Protein AF-A0A0A9GU94-F1 (afdb_monomer)

Secondary structure (DSSP, 8-state):
-------B-TTT--BSS--HHHHHHHHHHHHHSPPPHHHHT-EEEEEETTT--EEEEE--TT----TTT----EEEESSSPPP------

Sequence (89 aa):
MRAHHHFSCPVCSRSACDMSDTWRKLDEEVAATPMPEIYQKKMVWILCNDCSATSSVRFHVLGHKCPGCSSYNTRETRAGPAPAALSRV

Nearest PDB structures (foldseek):
  2k2d-assembly1_A  TM=8.124E-01  e=3.773E-03  Homo sapiens
  7pfo-assembly1_4  TM=5.590E-01  e=6.773E-01  Homo sapiens
  7p5z-assembly1_C  TM=5.183E-01  e=3.278E+00  Saccharomyces cerevisiae S288C
  7byj-assembly1_A  TM=2.463E-01  e=4.862E+00  Homo sapiens

Foldseek 3Di:
DPPPPPLADPPQRAGVDDCPVVLVVLVVVPVVDDDDPVQQPPWFWKQASHPRDIDIARDDPSATADPVPRDRSIDTDPDGDDDPPPPDD

InterPro domains:
  IPR039512 RCHY1, zinc-ribbon [PF14599] (17-75)

Radius of gyration: 15.32 Å; Cα contacts (8 Å, |Δi|>4): 119; chains: 1; bounding box: 45×45×32 Å

Mean predicted aligned error: 7.06 Å

Structure (mmCIF, N/CA/C/O backbone):
data_AF-A0A0A9GU94-F1
#
_entry.id   AF-A0A0A9GU94-F1
#
loop_
_atom_site.group_PDB
_atom_site.id
_atom_site.type_symbol
_atom_site.label_atom_id
_atom_site.label_alt_id
_atom_site.label_comp_id
_atom_site.label_asym_id
_atom_site.label_entity_id
_atom_site.label_seq_id
_atom_site.pdbx_PDB_ins_code
_atom_site.Cartn_x
_atom_site.Cartn_y
_atom_site.Cartn_z
_atom_site.occupancy
_atom_site.B_iso_or_equiv
_atom_site.auth_seq_id
_atom_site.auth_comp_id
_atom_site.auth_asym_id
_atom_site.auth_atom_id
_atom_site.pdbx_PDB_model_num
ATOM 1 N N . MET A 1 1 ? 3.361 -26.513 -14.519 1.00 39.69 1 MET A N 1
ATOM 2 C CA . MET A 1 1 ? 4.122 -25.452 -13.824 1.00 39.69 1 MET A CA 1
ATOM 3 C C . MET A 1 1 ? 3.141 -24.650 -12.988 1.00 39.69 1 MET A C 1
ATOM 5 O O . MET A 1 1 ? 2.159 -24.184 -13.547 1.00 39.69 1 MET A O 1
ATOM 9 N N . ARG A 1 2 ? 3.327 -24.557 -11.666 1.00 42.59 2 ARG A N 1
ATOM 10 C CA . ARG A 1 2 ? 2.509 -23.656 -10.843 1.00 42.59 2 ARG A CA 1
ATOM 11 C C . ARG A 1 2 ? 2.972 -22.241 -11.161 1.00 42.59 2 ARG A C 1
ATOM 13 O O . ARG A 1 2 ? 4.097 -21.885 -10.824 1.00 42.59 2 ARG A O 1
ATOM 20 N N . ALA A 1 3 ? 2.155 -21.480 -11.878 1.00 46.97 3 ALA A N 1
ATOM 21 C CA . ALA A 1 3 ? 2.408 -20.065 -12.064 1.00 46.97 3 ALA A CA 1
ATOM 22 C C . ALA A 1 3 ? 2.229 -19.400 -10.695 1.00 46.97 3 ALA A C 1
ATOM 24 O O . ALA A 1 3 ? 1.117 -19.189 -10.221 1.00 46.97 3 ALA A O 1
ATOM 25 N N . HIS A 1 4 ? 3.336 -19.157 -10.001 1.00 55.38 4 HIS A N 1
ATOM 26 C CA . HIS A 1 4 ? 3.335 -18.279 -8.845 1.00 55.38 4 HIS A CA 1
ATOM 27 C C . HIS A 1 4 ? 3.249 -16.860 -9.405 1.00 55.38 4 HIS A C 1
ATOM 29 O O . HIS A 1 4 ? 4.268 -16.261 -9.739 1.00 55.38 4 HIS A O 1
ATOM 35 N N . HIS A 1 5 ? 2.024 -16.360 -9.586 1.00 58.03 5 HIS A N 1
ATOM 36 C CA . HIS A 1 5 ? 1.752 -14.982 -9.996 1.00 58.03 5 HIS A CA 1
ATOM 37 C C . HIS A 1 5 ? 2.106 -14.038 -8.839 1.00 58.03 5 HIS A C 1
ATOM 39 O O . HIS A 1 5 ? 1.237 -13.480 -8.176 1.00 58.03 5 HIS A O 1
ATOM 45 N N . HIS A 1 6 ? 3.397 -13.920 -8.530 1.00 68.00 6 HIS A N 1
ATOM 46 C CA . HIS A 1 6 ? 3.868 -12.927 -7.585 1.00 68.00 6 HIS A CA 1
ATOM 47 C C . HIS A 1 6 ? 3.986 -11.608 -8.343 1.00 68.00 6 HIS A C 1
ATOM 49 O O . HIS A 1 6 ? 4.926 -11.395 -9.104 1.00 68.00 6 HIS A O 1
ATOM 55 N N . PHE A 1 7 ? 2.996 -10.737 -8.156 1.00 84.31 7 PHE A N 1
ATOM 56 C CA . PHE A 1 7 ? 2.951 -9.414 -8.781 1.00 84.31 7 PHE A CA 1
ATOM 57 C C . PHE A 1 7 ? 3.967 -8.430 -8.182 1.00 84.31 7 PHE A C 1
ATOM 59 O O . PHE A 1 7 ? 3.980 -7.268 -8.572 1.00 84.31 7 PHE A O 1
ATOM 66 N N . SER A 1 8 ? 4.838 -8.894 -7.279 1.00 89.81 8 SER A N 1
ATOM 67 C CA . SER A 1 8 ? 5.904 -8.112 -6.659 1.00 89.81 8 SER A CA 1
ATOM 68 C C . SER A 1 8 ? 7.277 -8.688 -7.005 1.00 89.81 8 SER A C 1
ATOM 70 O O . SER A 1 8 ? 7.513 -9.896 -6.935 1.00 89.81 8 SER A O 1
ATOM 72 N N . CYS A 1 9 ? 8.215 -7.808 -7.348 1.00 89.50 9 CYS A N 1
ATOM 73 C CA . CYS A 1 9 ? 9.605 -8.156 -7.608 1.00 89.50 9 CYS A CA 1
ATOM 74 C C . CYS A 1 9 ? 10.240 -8.783 -6.352 1.00 89.50 9 CYS A C 1
ATOM 76 O O . CYS A 1 9 ? 10.240 -8.145 -5.301 1.00 89.50 9 CYS A O 1
ATOM 78 N N . PRO A 1 10 ? 10.846 -9.981 -6.420 1.00 89.06 10 PRO A N 1
ATOM 79 C CA . PRO A 1 10 ? 11.426 -10.634 -5.242 1.00 89.06 10 PRO A CA 1
ATOM 80 C C . PRO A 1 10 ? 12.682 -9.930 -4.704 1.00 89.06 10 PRO A C 1
ATOM 82 O O . PRO A 1 10 ? 13.122 -10.229 -3.599 1.00 89.06 10 PRO A O 1
ATOM 85 N N . VAL A 1 11 ? 13.269 -9.011 -5.477 1.00 89.75 11 VAL A N 1
ATOM 86 C CA . VAL A 1 11 ? 14.490 -8.286 -5.098 1.00 89.75 11 VAL A CA 1
ATOM 87 C C . VAL A 1 11 ? 14.162 -6.985 -4.366 1.00 89.75 11 VAL A C 1
ATOM 89 O O . VAL A 1 11 ? 14.788 -6.670 -3.360 1.00 89.75 11 VAL A O 1
ATOM 92 N N . CYS A 1 12 ? 13.190 -6.218 -4.867 1.00 89.88 12 CYS A N 1
ATOM 93 C CA . CYS A 1 12 ? 12.882 -4.880 -4.348 1.00 89.88 12 CYS A CA 1
ATOM 94 C C . CYS A 1 12 ? 11.443 -4.708 -3.847 1.00 89.88 12 CYS A C 1
ATOM 96 O O . CYS A 1 12 ? 11.085 -3.622 -3.398 1.00 89.88 12 CYS A O 1
ATOM 98 N N . SER A 1 13 ? 10.612 -5.746 -3.943 1.00 92.75 13 SER A N 1
ATOM 99 C CA . SER A 1 13 ? 9.207 -5.781 -3.514 1.00 92.75 13 SER A CA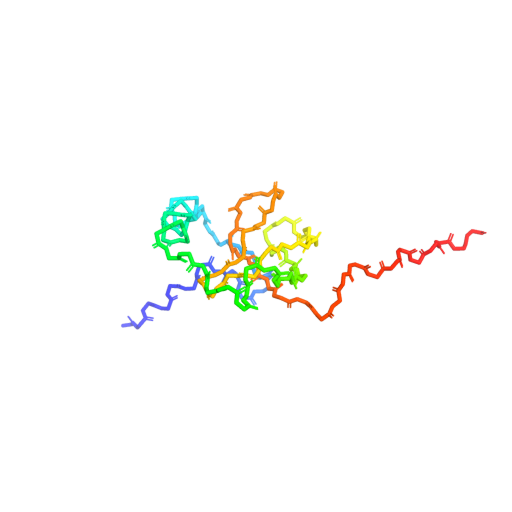 1
ATOM 100 C C . SER A 1 13 ? 8.253 -4.823 -4.234 1.00 92.75 13 SER A C 1
ATOM 102 O O . SER A 1 13 ? 7.067 -4.808 -3.910 1.00 92.75 13 SER A O 1
ATOM 104 N N . ARG A 1 14 ? 8.720 -4.054 -5.225 1.00 94.19 14 ARG A N 1
ATOM 105 C CA . ARG A 1 14 ? 7.868 -3.219 -6.089 1.00 94.19 14 ARG A CA 1
ATOM 106 C C . ARG A 1 14 ? 6.946 -4.059 -6.954 1.00 94.19 14 ARG A C 1
ATOM 108 O O . ARG A 1 14 ? 7.314 -5.169 -7.339 1.00 94.19 14 ARG A O 1
ATOM 115 N N . SER A 1 15 ? 5.800 -3.494 -7.306 1.00 93.81 15 SER A N 1
ATOM 116 C CA . SER A 1 15 ? 4.875 -4.077 -8.271 1.00 93.81 15 SER A CA 1
ATOM 117 C C . SER A 1 15 ? 5.598 -4.308 -9.605 1.00 93.81 15 SER A C 1
ATOM 119 O O . SER A 1 15 ? 6.286 -3.424 -10.115 1.00 93.81 15 SER A O 1
ATOM 121 N N . ALA A 1 16 ? 5.496 -5.523 -10.143 1.00 90.75 16 ALA A N 1
ATOM 122 C CA . ALA A 1 16 ? 6.198 -5.953 -11.353 1.00 90.75 16 ALA A CA 1
ATOM 123 C C . ALA A 1 16 ? 5.524 -5.460 -12.648 1.00 90.75 16 ALA A C 1
ATOM 125 O O . ALA A 1 16 ? 6.160 -5.409 -13.698 1.00 90.75 16 ALA A O 1
ATOM 126 N N . CYS A 1 17 ? 4.242 -5.107 -12.574 1.00 89.06 17 CYS A N 1
ATOM 127 C CA . CYS A 1 17 ? 3.436 -4.576 -13.667 1.00 89.06 17 CYS A CA 1
ATOM 128 C C . CYS A 1 17 ? 2.445 -3.536 -13.129 1.00 89.06 17 CYS A C 1
ATOM 130 O O . CYS A 1 17 ? 2.358 -3.322 -11.918 1.00 89.06 17 CYS A O 1
ATOM 132 N N . ASP A 1 18 ? 1.696 -2.892 -14.025 1.00 90.25 18 ASP A N 1
ATOM 133 C CA . ASP A 1 18 ? 0.584 -2.038 -13.619 1.00 90.25 18 ASP A CA 1
ATOM 134 C C . ASP A 1 18 ? -0.491 -2.878 -12.916 1.00 90.25 18 ASP A C 1
ATOM 136 O O . ASP A 1 18 ? -1.001 -3.857 -13.460 1.00 90.25 18 ASP A O 1
ATOM 140 N N . MET A 1 19 ? -0.796 -2.496 -11.679 1.00 93.50 19 MET A N 1
ATOM 141 C CA . MET A 1 19 ? -1.767 -3.156 -10.808 1.00 93.50 19 MET A CA 1
ATOM 142 C C . MET A 1 19 ? -2.971 -2.254 -10.511 1.00 93.50 19 MET A C 1
ATOM 144 O O . MET A 1 19 ? -3.784 -2.596 -9.653 1.00 93.50 19 MET A O 1
ATOM 148 N N . SER A 1 20 ? -3.120 -1.127 -11.218 1.00 93.00 20 SER A N 1
ATOM 149 C CA . SER A 1 20 ? -4.161 -0.119 -10.966 1.00 93.00 20 SER A CA 1
ATOM 150 C C . SER A 1 20 ? -5.578 -0.702 -10.953 1.00 93.00 20 SER A C 1
ATOM 152 O O . SER A 1 20 ? -6.362 -0.392 -10.057 1.00 9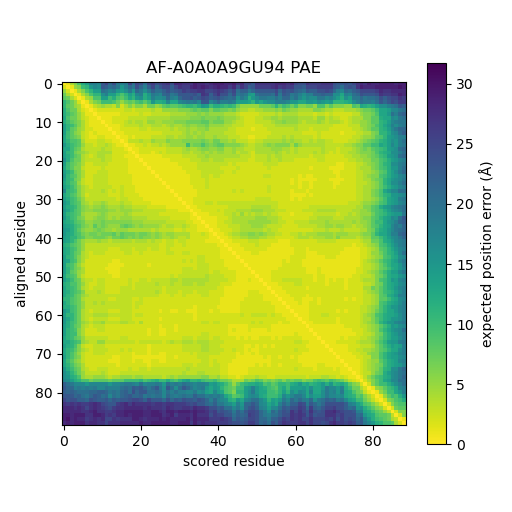3.00 20 SER A O 1
ATOM 154 N N . ASP A 1 21 ? -5.899 -1.608 -11.880 1.00 93.81 21 ASP A N 1
ATOM 155 C CA . ASP A 1 21 ? -7.205 -2.281 -11.911 1.00 93.81 21 ASP A CA 1
ATOM 156 C C . ASP A 1 21 ? -7.437 -3.190 -10.696 1.00 93.81 21 ASP A C 1
ATOM 158 O O . ASP A 1 21 ? -8.559 -3.298 -10.200 1.00 93.81 21 ASP A O 1
ATOM 162 N N . THR A 1 22 ? -6.382 -3.838 -10.201 1.00 94.06 22 THR A N 1
ATOM 163 C CA . THR A 1 22 ? -6.439 -4.664 -8.987 1.00 94.06 22 THR A CA 1
ATOM 164 C C . THR A 1 22 ? -6.659 -3.788 -7.756 1.00 94.06 22 THR A C 1
ATOM 166 O O . THR A 1 22 ? -7.488 -4.113 -6.909 1.00 94.06 22 THR A O 1
ATOM 169 N N . TRP A 1 23 ? -5.976 -2.643 -7.678 1.00 95.62 23 TRP A N 1
ATOM 170 C CA . TRP A 1 23 ? -6.157 -1.665 -6.602 1.00 95.62 23 TRP A CA 1
ATOM 171 C C . TRP A 1 23 ? -7.561 -1.065 -6.588 1.00 95.62 23 TRP A C 1
ATOM 173 O O . TRP A 1 23 ? -8.143 -0.941 -5.515 1.00 95.62 23 TRP A O 1
ATOM 183 N N . ARG A 1 24 ? -8.149 -0.789 -7.760 1.00 96.44 24 ARG A N 1
ATOM 184 C CA . ARG A 1 24 ? -9.542 -0.330 -7.860 1.00 96.44 24 ARG A CA 1
ATOM 185 C C . ARG A 1 24 ? -10.535 -1.364 -7.319 1.00 96.44 24 ARG A C 1
ATOM 187 O O . ARG A 1 24 ? -11.454 -0.998 -6.600 1.00 96.44 24 ARG A O 1
ATOM 194 N N . LYS A 1 25 ? -10.340 -2.652 -7.614 1.00 96.44 25 LYS A N 1
ATOM 195 C CA . LYS A 1 25 ? -11.189 -3.717 -7.045 1.00 96.44 25 LYS A CA 1
ATOM 196 C C . LYS A 1 25 ? -11.057 -3.794 -5.524 1.00 96.44 25 LYS A C 1
ATOM 198 O O . LYS A 1 25 ? -12.054 -3.935 -4.828 1.00 96.44 25 LYS A O 1
ATOM 203 N N . LEU A 1 26 ? -9.842 -3.635 -5.001 1.00 96.44 26 LEU A N 1
ATOM 2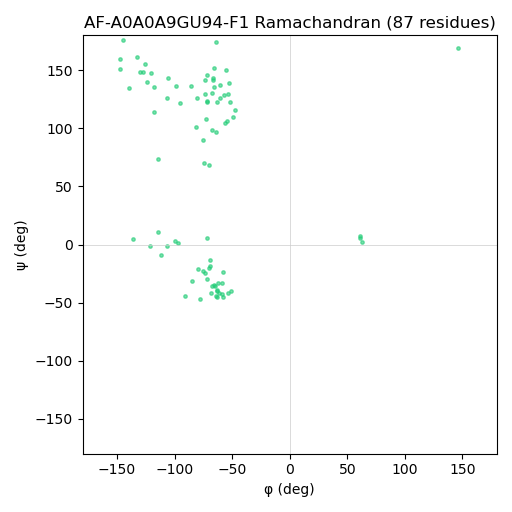04 C CA . LEU A 1 26 ? -9.620 -3.572 -3.556 1.00 96.44 26 LEU A CA 1
ATOM 205 C C . LEU A 1 26 ? -10.274 -2.342 -2.911 1.00 96.44 26 LEU A C 1
ATOM 207 O O . LEU A 1 26 ? -10.786 -2.462 -1.802 1.00 96.44 26 LEU A O 1
ATOM 211 N N . ASP A 1 27 ? -10.309 -1.188 -3.586 1.00 97.31 27 ASP A N 1
ATOM 212 C CA . ASP A 1 27 ? -11.073 -0.024 -3.113 1.00 97.31 27 ASP A CA 1
ATOM 213 C C . ASP A 1 27 ? -12.564 -0.363 -2.941 1.00 97.31 27 ASP A C 1
ATOM 215 O O . ASP A 1 27 ? -13.162 -0.028 -1.916 1.00 97.31 27 ASP A O 1
ATOM 219 N N . GLU A 1 28 ? -13.157 -1.046 -3.925 1.00 97.75 28 GLU A N 1
ATOM 220 C CA . GLU A 1 28 ? -14.563 -1.467 -3.902 1.00 97.75 28 GLU A CA 1
ATOM 221 C C . GLU A 1 28 ? -14.838 -2.460 -2.763 1.00 97.75 28 GLU A C 1
ATOM 223 O O . GLU A 1 28 ? -15.802 -2.288 -2.015 1.00 97.75 28 GLU A O 1
ATOM 228 N N . GLU A 1 29 ? -13.972 -3.460 -2.579 1.00 97.62 29 GLU A N 1
ATOM 229 C CA . GLU A 1 29 ? -14.103 -4.443 -1.497 1.00 97.62 29 GLU A CA 1
ATOM 230 C C . GLU A 1 29 ? -13.971 -3.790 -0.116 1.00 97.62 29 GLU A C 1
ATOM 232 O O . GLU A 1 29 ? -14.796 -4.034 0.762 1.00 97.62 29 GLU A O 1
ATOM 237 N N . VAL A 1 30 ? -12.991 -2.899 0.065 1.00 96.56 30 VAL A N 1
ATOM 238 C CA . VAL A 1 30 ? -12.805 -2.128 1.305 1.00 96.56 30 VAL A CA 1
ATOM 239 C C . VAL A 1 30 ? -14.038 -1.282 1.622 1.00 96.56 30 VAL A C 1
ATOM 241 O O . VAL A 1 30 ? -14.470 -1.223 2.773 1.00 96.56 30 VAL A O 1
ATOM 244 N N . ALA A 1 31 ? -14.630 -0.637 0.614 1.00 95.81 31 ALA A N 1
ATOM 245 C CA . ALA A 1 31 ? -15.848 0.147 0.794 1.00 95.81 31 ALA A CA 1
ATOM 246 C C . ALA A 1 31 ? -17.065 -0.732 1.138 1.00 95.81 31 ALA A C 1
ATOM 248 O O . ALA A 1 31 ? -17.908 -0.325 1.940 1.00 95.81 31 ALA A O 1
ATOM 249 N N . ALA A 1 32 ? -17.146 -1.935 0.564 1.00 97.31 32 ALA A N 1
ATOM 250 C CA . ALA A 1 32 ? -18.216 -2.894 0.824 1.00 97.31 32 ALA A CA 1
ATOM 251 C C . ALA A 1 32 ? -18.101 -3.578 2.199 1.00 97.31 32 ALA A C 1
ATOM 253 O O . ALA A 1 32 ? -19.114 -4.025 2.740 1.00 97.31 32 ALA A O 1
ATOM 254 N N . THR A 1 33 ? -16.899 -3.652 2.785 1.00 96.12 33 THR A N 1
ATOM 255 C CA . THR A 1 33 ? -16.648 -4.297 4.084 1.00 96.12 33 THR A CA 1
ATOM 256 C C . THR A 1 33 ? -16.209 -3.292 5.156 1.00 96.12 33 THR A C 1
ATOM 258 O O . THR A 1 33 ? -15.038 -3.270 5.537 1.00 96.12 33 THR A O 1
ATOM 261 N N . PRO A 1 34 ? -17.109 -2.453 5.697 1.00 94.06 34 PRO A N 1
ATOM 262 C CA . PRO A 1 34 ? -16.733 -1.492 6.728 1.00 94.06 34 PRO A CA 1
ATOM 263 C C . PRO A 1 34 ? -16.180 -2.192 7.980 1.00 94.06 34 PRO A C 1
ATOM 265 O O . PRO A 1 34 ? -16.732 -3.184 8.460 1.00 94.06 34 PRO A O 1
ATOM 268 N N . MET A 1 35 ? -15.094 -1.653 8.543 1.00 96.50 35 MET A N 1
ATOM 269 C CA . MET A 1 35 ? -14.464 -2.232 9.733 1.00 96.50 35 MET A CA 1
ATOM 270 C C . MET A 1 35 ? -15.373 -2.138 10.975 1.00 96.50 35 MET A C 1
ATOM 272 O O . MET A 1 35 ? -16.022 -1.105 11.190 1.00 96.50 35 MET A O 1
ATOM 276 N N . PRO A 1 36 ? -15.366 -3.163 11.853 1.00 95.44 36 PRO A N 1
ATOM 277 C CA . PRO A 1 36 ? -16.044 -3.111 13.145 1.00 95.44 36 PRO A CA 1
ATOM 278 C C . PRO A 1 36 ? -15.596 -1.915 13.988 1.00 95.44 36 PRO A C 1
ATOM 280 O O . PRO A 1 36 ? -14.439 -1.497 13.914 1.00 95.44 36 PRO A O 1
ATOM 283 N N . GLU A 1 37 ? -16.487 -1.405 14.838 1.00 94.38 37 GLU A N 1
ATOM 284 C CA . GLU A 1 37 ? -16.280 -0.180 15.628 1.00 94.38 37 GLU A CA 1
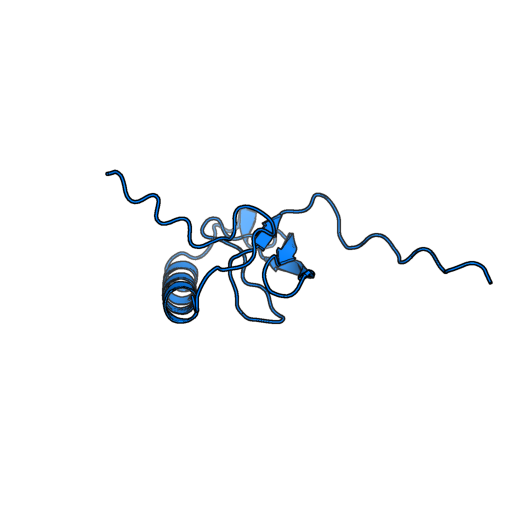ATOM 285 C C . GLU A 1 37 ? -14.959 -0.170 16.414 1.00 94.38 37 GLU A C 1
ATOM 287 O O . GLU A 1 37 ? -14.231 0.824 16.399 1.00 94.38 37 GLU A O 1
ATOM 292 N N . ILE A 1 38 ? -14.584 -1.315 16.994 1.00 94.38 38 ILE A N 1
ATOM 293 C CA . ILE A 1 38 ? -13.329 -1.499 17.741 1.00 94.38 38 ILE A CA 1
ATOM 294 C C . ILE A 1 38 ? -12.063 -1.201 16.918 1.00 94.38 38 ILE A C 1
ATOM 296 O O . ILE A 1 38 ? -11.020 -0.881 17.485 1.00 94.38 38 ILE A O 1
ATOM 300 N N . TYR A 1 39 ? -12.141 -1.284 15.588 1.00 93.69 39 TYR A N 1
ATOM 301 C CA . TYR A 1 39 ? -11.024 -1.047 14.676 1.00 93.69 39 TYR A CA 1
ATOM 302 C C . TYR A 1 39 ? -11.176 0.217 13.825 1.00 93.69 39 TYR A C 1
ATOM 304 O O . TYR A 1 39 ? -10.199 0.629 13.208 1.00 93.69 39 TYR A O 1
ATOM 312 N N . GLN A 1 40 ? -12.333 0.887 13.818 1.00 90.06 40 GLN A N 1
ATOM 313 C CA . GLN A 1 40 ? -12.570 2.058 12.954 1.00 90.06 40 GLN A CA 1
ATOM 314 C C . GLN A 1 40 ? -11.587 3.212 13.190 1.00 90.06 40 GLN A C 1
ATOM 316 O O . GLN A 1 40 ? -11.233 3.935 12.259 1.00 90.06 40 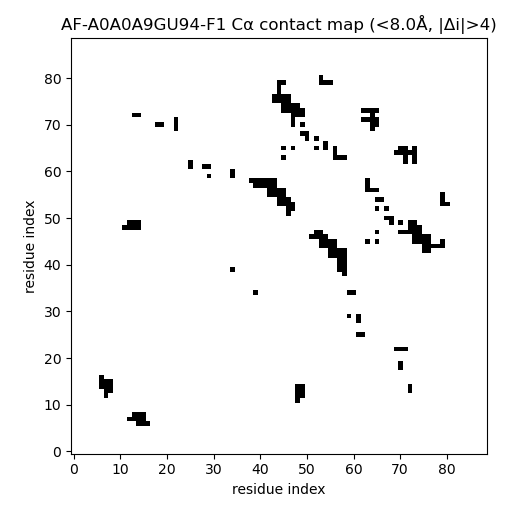GLN A O 1
ATOM 321 N N . LYS A 1 41 ? -11.139 3.389 14.438 1.00 92.12 41 LYS A N 1
ATOM 322 C CA . LYS A 1 41 ? -10.167 4.426 14.828 1.00 92.12 41 LYS A CA 1
ATOM 323 C C . LYS A 1 41 ? -8.732 3.903 14.902 1.00 92.12 41 LYS A C 1
ATOM 325 O O . LYS A 1 41 ? -7.829 4.657 15.259 1.00 92.12 41 LYS A O 1
ATOM 330 N N . LYS A 1 42 ? -8.505 2.622 14.600 1.00 94.56 42 LYS A N 1
ATOM 331 C CA . LYS A 1 42 ? -7.166 2.038 14.630 1.00 94.56 42 LYS A CA 1
ATOM 332 C C . LYS A 1 42 ? -6.368 2.588 13.451 1.00 94.56 42 LYS A C 1
ATOM 334 O O . LYS A 1 42 ? -6.758 2.431 12.297 1.00 94.56 42 LYS A O 1
ATOM 339 N N . MET A 1 43 ? -5.241 3.215 13.760 1.00 95.38 43 MET A 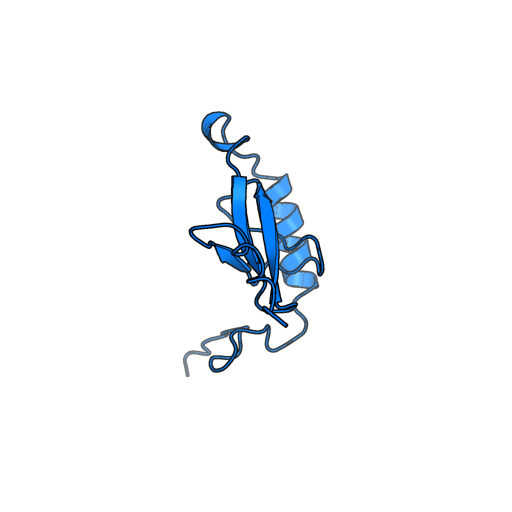N 1
ATOM 340 C CA . MET A 1 43 ? -4.278 3.701 12.777 1.00 95.38 43 MET A CA 1
ATOM 341 C C . MET A 1 43 ? -3.058 2.787 12.770 1.00 95.38 43 MET A C 1
ATOM 343 O O . MET A 1 43 ? -2.632 2.310 13.824 1.00 95.38 43 MET A O 1
ATOM 347 N N . VAL A 1 44 ? -2.492 2.565 11.590 1.00 95.62 44 VAL A N 1
ATOM 348 C CA . VAL A 1 44 ? -1.240 1.830 11.406 1.00 95.62 44 VAL A CA 1
ATOM 349 C C . VAL A 1 44 ? -0.293 2.627 10.528 1.00 95.62 44 VAL A C 1
ATOM 351 O O . VAL A 1 44 ? -0.709 3.374 9.639 1.00 95.62 44 VAL A O 1
ATOM 354 N N . TRP A 1 45 ? 0.998 2.464 10.788 1.00 96.62 45 TRP A N 1
ATOM 355 C CA . TRP A 1 45 ? 2.036 2.986 9.918 1.00 96.62 45 TRP A CA 1
ATOM 356 C C . TRP A 1 45 ? 2.322 1.979 8.820 1.00 96.62 45 TRP A C 1
ATOM 358 O O . TRP A 1 45 ? 2.418 0.781 9.080 1.00 96.62 45 TRP A O 1
ATOM 368 N N . ILE A 1 46 ? 2.451 2.473 7.597 1.00 96.94 46 ILE A N 1
ATOM 369 C CA . ILE A 1 46 ? 2.771 1.664 6.430 1.00 96.94 46 ILE A CA 1
ATOM 370 C C . ILE A 1 46 ? 3.969 2.236 5.691 1.00 96.94 46 ILE A C 1
ATOM 372 O O . ILE A 1 46 ? 4.144 3.452 5.638 1.00 96.94 46 ILE A O 1
ATOM 376 N N . LEU A 1 47 ? 4.746 1.356 5.065 1.00 96.50 47 LEU A N 1
ATOM 377 C CA . LEU A 1 47 ? 5.683 1.695 4.000 1.00 96.50 47 LEU A CA 1
ATOM 378 C C . LEU A 1 47 ? 5.112 1.194 2.674 1.00 96.50 47 LEU A C 1
ATOM 380 O O . LEU A 1 47 ? 4.805 0.009 2.546 1.00 96.50 47 LEU A O 1
ATOM 384 N N . CYS A 1 48 ? 5.002 2.079 1.688 1.00 97.06 48 CYS A N 1
ATOM 385 C CA . CYS A 1 48 ? 4.640 1.695 0.331 1.00 97.06 48 CYS A CA 1
ATOM 386 C C . CYS A 1 48 ? 5.856 1.154 -0.417 1.00 97.06 48 CYS A C 1
ATOM 388 O O . CYS A 1 48 ? 6.872 1.839 -0.505 1.00 97.06 48 CYS A O 1
ATOM 390 N N . ASN A 1 49 ? 5.758 -0.046 -0.986 1.00 96.31 49 ASN A N 1
ATOM 391 C CA . ASN A 1 49 ? 6.861 -0.627 -1.748 1.00 96.31 49 ASN A CA 1
ATOM 392 C C . ASN A 1 49 ? 7.047 0.080 -3.100 1.00 96.31 49 ASN A C 1
ATOM 394 O O . ASN A 1 49 ? 8.175 0.181 -3.575 1.00 96.31 49 ASN A O 1
ATOM 398 N N . ASP A 1 50 ? 5.976 0.626 -3.685 1.00 95.94 50 ASP A N 1
ATOM 399 C CA . ASP A 1 50 ? 6.013 1.238 -5.020 1.00 95.94 50 ASP A CA 1
ATOM 400 C C . ASP A 1 50 ? 6.621 2.646 -5.015 1.00 95.94 50 ASP A C 1
ATOM 402 O O . ASP A 1 50 ? 7.509 2.935 -5.818 1.00 95.94 50 ASP A O 1
ATOM 406 N N . CYS A 1 51 ? 6.200 3.509 -4.085 1.00 95.69 51 CYS A N 1
ATOM 407 C CA . CYS A 1 51 ? 6.702 4.886 -3.991 1.00 95.69 51 CYS A CA 1
ATOM 408 C C . CYS A 1 51 ? 7.663 5.134 -2.818 1.00 95.69 51 CYS A C 1
ATOM 410 O O . CYS A 1 51 ? 8.140 6.254 -2.652 1.00 95.69 51 CYS A O 1
ATOM 412 N N . SER A 1 52 ? 7.937 4.123 -1.987 1.00 95.06 52 SER A N 1
ATOM 413 C CA . SER A 1 52 ? 8.798 4.213 -0.795 1.00 95.06 52 SER A CA 1
ATOM 414 C C . SER A 1 52 ? 8.333 5.205 0.285 1.00 95.06 52 SER A C 1
ATOM 416 O O . SER A 1 52 ? 9.047 5.425 1.264 1.00 95.06 52 SER A O 1
ATOM 418 N N . ALA A 1 53 ? 7.140 5.796 0.156 1.00 94.38 53 ALA A N 1
ATOM 419 C CA . ALA A 1 53 ? 6.596 6.713 1.151 1.00 94.38 53 ALA A CA 1
ATOM 420 C C . ALA A 1 53 ? 6.118 5.959 2.399 1.00 94.38 53 ALA A C 1
ATOM 422 O O . ALA A 1 53 ? 5.521 4.882 2.305 1.00 94.38 53 ALA A O 1
ATOM 423 N N . THR A 1 54 ? 6.347 6.556 3.568 1.00 95.50 54 THR A N 1
ATOM 424 C CA . THR A 1 54 ? 5.765 6.096 4.834 1.00 95.50 54 THR A CA 1
ATOM 425 C C . THR A 1 54 ? 4.547 6.950 5.165 1.00 95.50 54 THR A C 1
ATOM 427 O O . THR A 1 54 ? 4.574 8.169 4.992 1.00 95.50 54 THR A O 1
ATOM 430 N N . SER A 1 55 ? 3.452 6.341 5.608 1.00 95.44 55 SER A N 1
ATOM 431 C CA . SER A 1 55 ? 2.207 7.059 5.906 1.00 95.44 55 SER A CA 1
ATOM 432 C C . SER A 1 55 ? 1.461 6.404 7.062 1.00 95.44 55 SER A C 1
ATOM 434 O O . SER A 1 55 ? 1.572 5.198 7.264 1.00 95.44 55 SER A O 1
ATOM 436 N N . SER A 1 56 ? 0.706 7.200 7.820 1.00 96.00 56 SER A N 1
ATOM 437 C CA . SER A 1 56 ? -0.241 6.693 8.816 1.00 96.00 56 SER A CA 1
ATOM 438 C C . SER A 1 56 ? -1.621 6.621 8.177 1.00 96.00 56 SER A C 1
ATOM 440 O O . SER A 1 56 ? -2.118 7.627 7.668 1.00 96.00 56 SER A O 1
ATOM 442 N N . VAL A 1 57 ? -2.221 5.435 8.163 1.00 96.31 57 VAL A N 1
ATOM 443 C CA . VAL A 1 57 ? -3.508 5.173 7.509 1.00 96.31 57 VAL A CA 1
ATOM 444 C C . VAL A 1 57 ? -4.433 4.392 8.433 1.00 96.31 57 VAL A C 1
ATOM 446 O O . VAL A 1 57 ? -3.992 3.788 9.414 1.00 96.31 57 VAL A O 1
ATOM 449 N N . ARG A 1 58 ? -5.735 4.415 8.135 1.00 95.69 58 ARG A N 1
ATOM 450 C CA . ARG A 1 58 ? -6.713 3.609 8.873 1.00 95.69 58 ARG A CA 1
ATOM 451 C C . ARG A 1 58 ? -6.449 2.133 8.615 1.00 95.69 58 ARG A C 1
ATOM 453 O O . ARG A 1 58 ? -6.226 1.736 7.473 1.00 95.69 58 ARG A O 1
ATOM 460 N N . PHE A 1 59 ? -6.489 1.344 9.679 1.00 96.00 59 PHE A N 1
ATOM 461 C CA . PHE A 1 59 ? -6.343 -0.098 9.597 1.00 96.00 59 PHE A CA 1
ATOM 462 C C . PHE A 1 59 ? -7.540 -0.712 8.873 1.00 96.00 59 PHE A C 1
ATOM 464 O O . PHE A 1 59 ? -8.689 -0.457 9.243 1.00 96.00 59 PHE A O 1
ATOM 471 N N . HIS A 1 60 ? -7.263 -1.560 7.889 1.00 96.94 60 HIS A N 1
ATOM 472 C CA . HIS A 1 60 ? -8.277 -2.363 7.225 1.00 96.94 60 HIS A CA 1
ATOM 473 C C . HIS A 1 60 ? -7.740 -3.771 6.979 1.00 96.94 60 HIS A C 1
ATOM 475 O O . HIS A 1 60 ? -6.618 -3.941 6.508 1.00 96.94 60 HIS A O 1
ATOM 481 N N . VAL A 1 61 ? -8.551 -4.789 7.268 1.00 95.50 61 VAL A N 1
ATOM 482 C CA . VAL A 1 61 ? -8.128 -6.198 7.180 1.00 95.50 61 VAL A CA 1
ATOM 483 C C . VAL A 1 61 ? -7.733 -6.626 5.761 1.00 95.50 61 VAL A C 1
ATOM 485 O O . VAL A 1 61 ? -6.827 -7.435 5.600 1.00 95.50 61 VAL A O 1
ATOM 488 N N . LEU A 1 62 ? -8.379 -6.061 4.737 1.00 96.00 62 LEU A N 1
ATOM 489 C CA . LEU A 1 62 ? -8.083 -6.365 3.328 1.00 96.00 62 LEU A CA 1
ATOM 490 C C . LEU A 1 62 ? -6.789 -5.722 2.808 1.00 96.00 62 LEU A C 1
ATOM 492 O O . LEU A 1 62 ? -6.224 -6.202 1.831 1.00 96.00 62 LEU A O 1
ATOM 496 N N . GLY A 1 63 ? -6.309 -4.645 3.433 1.00 95.00 63 GLY A N 1
ATOM 497 C CA . GLY A 1 63 ? -5.094 -3.968 2.992 1.00 95.00 63 GLY A CA 1
ATOM 498 C C . GLY A 1 63 ? -5.110 -2.460 3.202 1.00 95.00 63 GLY A C 1
ATOM 499 O O . GLY A 1 63 ? -6.136 -1.848 3.493 1.00 95.00 63 GLY A O 1
ATOM 500 N N . HIS A 1 64 ? -3.939 -1.856 3.025 1.00 97.19 64 HIS A N 1
ATOM 501 C CA . HIS A 1 64 ? -3.698 -0.456 3.344 1.00 97.19 64 HIS A CA 1
ATOM 502 C C . HIS A 1 64 ? -3.317 0.326 2.091 1.00 97.19 64 HIS A C 1
ATOM 504 O O . HIS A 1 64 ? -2.245 0.115 1.518 1.00 97.19 64 HIS A O 1
ATOM 510 N N . LYS A 1 65 ? -4.185 1.257 1.692 1.00 97.38 65 LYS A N 1
ATOM 511 C CA . LYS A 1 65 ? -3.956 2.111 0.528 1.00 97.38 65 LYS A CA 1
ATOM 512 C C . LYS A 1 65 ? -2.896 3.165 0.821 1.00 97.38 65 LYS A C 1
ATOM 514 O O . LYS A 1 65 ? -2.99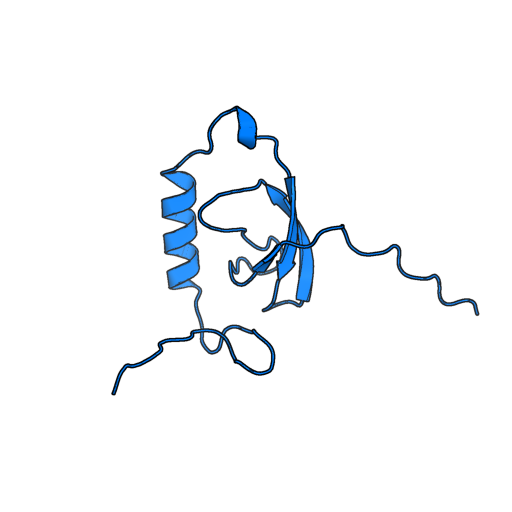6 3.913 1.794 1.00 97.38 65 LYS A O 1
ATOM 519 N N . CYS A 1 66 ? -1.903 3.271 -0.053 1.00 97.50 66 CYS A N 1
ATOM 520 C CA . CYS A 1 66 ? -0.941 4.359 -0.018 1.00 97.50 66 CYS A CA 1
ATOM 521 C C . CYS A 1 66 ? -1.602 5.671 -0.484 1.00 97.50 66 CYS A C 1
ATOM 523 O O . CYS A 1 66 ? -2.051 5.739 -1.629 1.00 97.50 66 CYS A O 1
ATOM 525 N N . PRO A 1 67 ? -1.596 6.750 0.321 1.00 96.81 67 PRO A N 1
ATOM 526 C CA . PRO A 1 67 ? -2.174 8.031 -0.092 1.00 96.81 67 PRO A CA 1
ATOM 527 C C . PRO A 1 67 ? -1.364 8.741 -1.190 1.00 96.81 67 PRO A C 1
ATOM 529 O O . PRO A 1 67 ? -1.899 9.603 -1.874 1.00 96.81 67 PRO A O 1
ATOM 532 N N . GLY A 1 68 ? -0.083 8.393 -1.370 1.00 95.38 68 GLY A N 1
ATOM 533 C CA . GLY A 1 68 ? 0.794 9.050 -2.346 1.00 95.38 68 GLY A CA 1
ATOM 534 C C . GLY A 1 68 ? 0.698 8.501 -3.772 1.00 95.38 68 GLY A C 1
ATOM 535 O O . GLY A 1 68 ? 0.902 9.247 -4.720 1.00 95.38 68 GLY A O 1
ATOM 536 N N . CYS A 1 69 ? 0.408 7.206 -3.940 1.00 95.44 69 CYS A N 1
ATOM 537 C CA . CYS A 1 69 ? 0.361 6.564 -5.264 1.00 95.44 69 CYS A CA 1
ATOM 538 C C . CYS A 1 69 ? -0.840 5.630 -5.472 1.00 95.44 69 CYS A C 1
ATOM 540 O O . CYS A 1 69 ? -0.913 4.955 -6.491 1.00 95.44 69 CYS A O 1
ATOM 542 N N . SER A 1 70 ? -1.770 5.559 -4.515 1.00 96.25 70 SER A N 1
ATOM 543 C CA . SER A 1 70 ? -2.953 4.683 -4.542 1.00 96.25 70 SER A CA 1
ATOM 544 C C . SER A 1 70 ? -2.684 3.173 -4.599 1.00 96.25 70 SER A C 1
ATOM 546 O O . SER A 1 70 ? -3.631 2.398 -4.676 1.00 96.25 70 SER A O 1
ATOM 548 N N . SER A 1 71 ? -1.425 2.737 -4.505 1.00 96.25 71 SER A N 1
ATOM 549 C CA . SER A 1 71 ? -1.070 1.318 -4.430 1.00 96.25 71 SER A CA 1
ATOM 550 C C . SER A 1 71 ? -1.440 0.700 -3.079 1.00 96.25 71 SER A C 1
ATOM 552 O O . SER A 1 71 ? -1.320 1.350 -2.038 1.00 96.25 71 SER A O 1
ATOM 554 N N . TYR A 1 72 ? -1.823 -0.577 -3.094 1.00 96.75 72 TYR A N 1
ATOM 555 C CA . TYR A 1 72 ? -1.971 -1.412 -1.895 1.00 96.75 72 TYR A CA 1
ATOM 556 C C . TYR A 1 72 ? -0.762 -2.326 -1.652 1.00 96.75 72 TYR A C 1
ATOM 558 O O . TYR A 1 72 ? -0.764 -3.095 -0.693 1.00 96.75 72 TYR A O 1
ATOM 566 N N . ASN A 1 73 ? 0.294 -2.238 -2.470 1.00 96.12 73 ASN A N 1
ATOM 567 C CA . ASN A 1 73 ? 1.557 -2.937 -2.232 1.00 96.12 73 ASN A CA 1
ATOM 568 C C . ASN A 1 73 ? 2.338 -2.258 -1.092 1.00 96.12 73 ASN A C 1
ATOM 570 O O . ASN A 1 73 ? 3.342 -1.567 -1.293 1.00 96.12 73 ASN A O 1
ATOM 574 N N . THR A 1 74 ? 1.820 -2.404 0.123 1.00 95.94 74 THR A N 1
ATOM 575 C CA . THR A 1 74 ? 2.303 -1.755 1.338 1.00 95.94 74 THR A CA 1
ATOM 576 C C . THR A 1 74 ? 2.585 -2.799 2.416 1.00 95.94 74 THR A C 1
ATOM 578 O O . THR A 1 74 ? 2.038 -3.902 2.409 1.00 95.94 74 THR A O 1
ATOM 581 N N . ARG A 1 75 ? 3.473 -2.470 3.356 1.00 95.00 75 ARG A N 1
ATOM 582 C CA . ARG A 1 75 ? 3.729 -3.286 4.551 1.00 95.00 75 ARG A CA 1
ATOM 583 C C . ARG A 1 75 ? 3.532 -2.455 5.805 1.00 95.00 75 ARG A C 1
ATOM 585 O O . ARG A 1 75 ? 3.956 -1.301 5.837 1.00 95.00 75 ARG A O 1
ATOM 592 N N . GLU A 1 76 ? 2.937 -3.047 6.835 1.00 95.00 76 GLU A N 1
ATOM 593 C CA . GLU A 1 76 ? 2.836 -2.409 8.147 1.00 95.00 76 GLU A CA 1
ATOM 594 C C . GLU A 1 76 ? 4.222 -2.253 8.788 1.00 95.00 76 GLU A C 1
ATOM 596 O O . GLU A 1 76 ? 5.083 -3.134 8.698 1.00 95.00 76 GLU A O 1
ATOM 601 N N . THR A 1 77 ? 4.442 -1.127 9.458 1.00 93.06 77 THR A N 1
ATOM 602 C CA . THR A 1 77 ? 5.660 -0.828 10.210 1.00 93.06 77 THR A CA 1
ATOM 603 C C . THR A 1 77 ? 5.321 -0.579 11.677 1.00 93.06 77 THR A C 1
ATOM 605 O O . THR A 1 77 ? 4.264 -0.060 12.024 1.00 93.06 77 THR A O 1
ATOM 608 N N . ARG A 1 78 ? 6.241 -0.953 12.577 1.00 82.44 78 ARG A N 1
ATOM 609 C CA . ARG A 1 78 ? 6.044 -0.816 14.034 1.00 82.44 78 ARG A CA 1
ATOM 610 C C . ARG A 1 78 ? 6.041 0.638 14.523 1.00 82.44 78 ARG A C 1
ATOM 612 O O . ARG A 1 78 ? 5.586 0.897 15.630 1.00 82.44 78 ARG A O 1
ATOM 619 N N . ALA A 1 79 ? 6.564 1.566 13.727 1.00 74.50 79 ALA A N 1
ATOM 620 C CA . ALA A 1 79 ? 6.651 2.981 14.056 1.00 74.50 79 ALA A CA 1
ATOM 621 C C . ALA A 1 79 ? 6.508 3.835 12.790 1.00 74.50 79 ALA A C 1
ATOM 623 O O . ALA A 1 79 ? 6.735 3.349 11.674 1.00 74.50 79 ALA A O 1
ATOM 624 N N . GLY A 1 80 ? 6.144 5.104 12.989 1.00 67.94 80 GLY A N 1
ATOM 625 C CA . GLY A 1 80 ? 6.238 6.130 11.955 1.00 67.94 80 GLY A CA 1
ATOM 626 C C . GLY A 1 80 ? 7.686 6.389 11.545 1.00 67.94 80 GLY A C 1
ATOM 627 O O . GLY A 1 80 ? 8.602 5.813 12.141 1.00 67.94 80 GLY A O 1
ATOM 628 N N . PRO A 1 81 ? 7.912 7.220 10.513 1.00 64.38 81 PRO A N 1
ATOM 629 C CA . PRO A 1 81 ? 9.265 7.528 10.077 1.00 64.38 81 PRO A CA 1
ATOM 630 C C . PRO A 1 81 ? 10.070 8.017 11.284 1.00 64.38 81 PRO A C 1
ATOM 632 O O . PRO A 1 81 ? 9.602 8.873 12.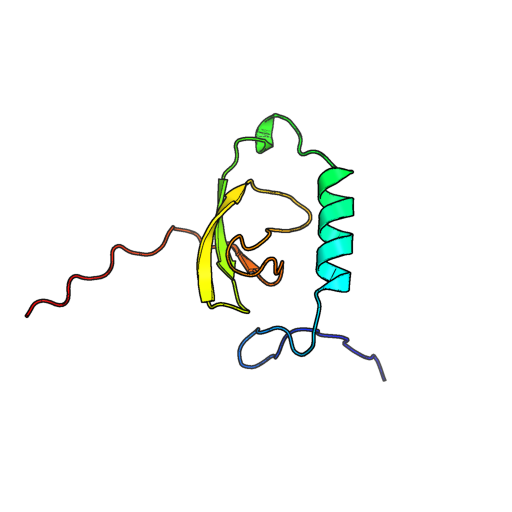039 1.00 64.38 81 PRO A O 1
ATOM 635 N N . ALA A 1 82 ? 11.253 7.430 11.493 1.00 60.47 82 ALA A N 1
ATOM 636 C CA . ALA A 1 82 ? 12.173 7.925 12.506 1.00 60.47 82 ALA A CA 1
ATOM 637 C C . ALA A 1 82 ? 12.371 9.430 12.259 1.00 60.47 82 ALA A C 1
ATOM 639 O O . ALA A 1 82 ? 12.459 9.821 11.088 1.00 60.47 82 ALA A O 1
ATOM 640 N N . PRO A 1 83 ? 12.411 10.277 13.306 1.00 56.38 83 PRO A N 1
ATOM 641 C CA . PRO A 1 83 ? 12.754 11.676 13.109 1.00 56.38 83 PRO A CA 1
ATOM 642 C C . PRO A 1 83 ? 14.058 11.693 12.322 1.00 56.38 83 PRO A C 1
ATOM 644 O O . PRO A 1 83 ? 15.019 11.032 12.725 1.00 56.38 83 PRO A O 1
ATOM 647 N N . ALA A 1 84 ? 14.043 12.346 11.155 1.00 56.28 84 ALA A N 1
ATOM 648 C CA . ALA A 1 84 ? 15.217 12.466 10.312 1.00 56.28 84 ALA A CA 1
ATOM 649 C C . ALA A 1 84 ? 16.358 12.903 11.226 1.00 56.28 84 ALA A C 1
ATOM 651 O O . ALA A 1 84 ? 16.255 13.953 11.865 1.00 56.28 84 ALA A O 1
ATOM 652 N N . ALA A 1 85 ? 17.375 12.051 11.377 1.00 52.31 85 ALA A N 1
ATOM 653 C CA . ALA A 1 85 ? 18.570 12.419 12.103 1.00 52.31 85 ALA A CA 1
ATOM 654 C C . ALA A 1 85 ? 19.054 13.702 11.434 1.00 52.31 85 ALA A C 1
ATOM 656 O O . ALA A 1 85 ? 19.469 13.669 10.276 1.00 52.31 85 ALA A O 1
ATOM 657 N N . LEU A 1 86 ? 18.874 14.835 12.121 1.00 51.12 86 LEU A N 1
ATOM 658 C CA . LEU A 1 86 ? 19.427 16.112 11.715 1.00 51.12 86 LEU A CA 1
ATOM 659 C C . LEU A 1 86 ? 20.893 15.820 11.434 1.00 51.12 86 LEU A C 1
ATOM 661 O O . LEU A 1 86 ? 21.635 15.457 12.350 1.00 51.12 86 LEU A O 1
ATOM 665 N N . SER A 1 87 ? 21.264 15.864 10.155 1.00 49.69 87 SER A N 1
ATOM 666 C CA . SER A 1 87 ? 22.650 15.760 9.741 1.00 49.69 87 SER A CA 1
ATOM 667 C C . SER A 1 87 ? 23.362 16.876 10.485 1.00 49.69 87 SER A C 1
ATOM 669 O O . SER A 1 87 ? 23.137 18.050 10.196 1.00 49.69 87 SER A O 1
ATOM 671 N N . ARG A 1 88 ? 24.115 16.506 11.524 1.00 50.78 88 ARG A N 1
ATOM 672 C CA . ARG A 1 88 ? 24.978 17.418 12.265 1.00 50.78 88 ARG A CA 1
ATOM 673 C C . ARG A 1 88 ? 26.033 17.869 11.261 1.00 50.78 88 ARG A C 1
ATOM 675 O O . ARG A 1 88 ? 26.957 17.109 10.979 1.00 50.78 88 ARG A O 1
ATOM 682 N N . VAL A 1 89 ? 25.806 19.031 10.654 1.00 50.03 89 VAL A N 1
ATOM 683 C CA . VAL A 1 89 ? 26.884 19.857 10.107 1.00 50.03 89 VAL A CA 1
ATOM 684 C C . VAL A 1 89 ? 27.514 20.578 11.286 1.00 50.03 89 VAL A C 1
ATOM 686 O O . VAL A 1 89 ? 26.735 21.079 12.131 1.00 50.03 89 VAL A O 1
#

Solvent-accessible surface area (backbone atoms only — not comparable to full-atom values): 5698 Å² total; per-residue (Å²): 130,86,80,77,83,65,59,43,35,93,87,72,53,25,63,69,60,94,51,65,72,60,37,52,53,49,52,53,51,52,68,74,54,73,67,59,75,93,40,62,82,37,70,41,24,31,38,26,41,73,80,66,49,69,48,80,40,65,56,49,97,92,55,47,69,33,90,89,76,61,43,51,61,48,45,81,41,100,59,66,81,72,78,75,75,74,78,85,122

Organism: Arundo donax (NCBI:txid35708)

pLDDT: mean 87.09, std 16.04, range [39.69, 97.75]

=== Feature glossary ===
The record interleaves many kinds of information about one protein. Here is each kind framed as the question it answers.

Q: Are the domains correctly placed relative to each other?
A: Predicted aligned error is AlphaFold's pairwise confidence. Unlike pLDDT (per-residue), PAE is per-residue-pair and captures whether two parts of the structure are correctly placed relative to each other. Units are ångströms of expected positional error.

Q: Which residues are in helices, strands, or loops?
A: Eight-state secondary structure (DSSP): H is the canonical α-helix, G the tighter 3₁₀-helix, I the wider π-helix; E/B are β-structure, T and S are turns and bends, and '-' is everything else. DSSP derives these from the pattern of main-chain N–H···O=C hydrogen bonds, not from the sequence.

Q: What if only a Cα trace is available?
A: P-SEA three-state annotation labels each residue as helix, strand, or coil based purely on the geometry of the Cα trace. It serves as a fallback when the full backbone (and thus DSSP) is unavailable.

Q: What are the backbone torsion angles?
A: φ (phi) and ψ (psi) are the two rotatable backbone dihedrals per residue: φ is the C(i-1)–N–Cα–C torsion, ψ is the N–Cα–C–N(i+1) torsion, both in degrees on (−180°, 180°]. α-helical residues cluster near (−60°, −45°); β-strand residues near (−120°, +130°). A Ramachandran plot is simply a scatter of (φ, ψ) for every residue.

Q: What known structures does this most resemble?
A: Structural nearest neighbors (via Foldseek easy-search vs the PDB). Reported per hit: target PDB id, E-value, and alignment TM-score. A TM-score above ~0.5 is the conventional threshold for 'same fold'.

Q: What family and function is it annotated with?
A: Database cross-references. InterPro integrates a dozen domain/family signature databases into unified entries with residue-range hits. GO terms attach function/process/location labels with evidence codes. CATH codes position the fold in a four-level structural taxonomy. Organism is the NCBI-taxonomy species name.

Q: Which residues are buried vs exposed?
A: Solvent accessibility: the surface area o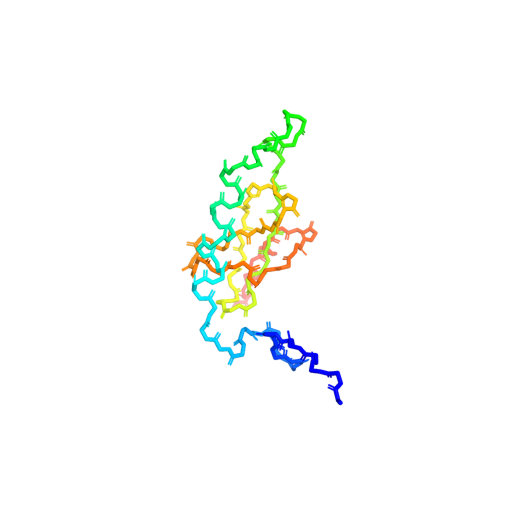f each residue that a 1.4 Å water probe can touch, in Å². When only backbone atoms are present the absolute values are lower than full-atom SASA (side chains contribute most of the area) and are flagged as backbone-only.

Q: What do the diagnostic plots show?
A: Three diagnostic plots accompany the record. The Cα contact map visualizes the tertiary structure as a 2D adjacency matrix (8 Å cutoff, sequence-local contacts suppressed). The Ramachandran plot shows the distribution of backbone (φ, ψ) torsions, with points in the α and β basins reflecting secondary structure content. The PAE plot shows AlphaFold's inter-residue confidence as a color matrix.

Q: What is the amino-acid chain?
A: The amino-acid sequence is the protein's primary structure: the linear order of residues from the N-terminus to the C-terminus, written in one-letter code. Everything else here — the 3D coordinates, the secondary structure, the domain annotations — is ultimately a consequence of this string.

Q: What do the rendered images show?
A: The six renders are orthographic views along the three Cartesian axes in both directions. Representation (cartoon, sticks, or surface) and color scheme (sequence-rainbow or by-chain) vary across proteins so the training set covers all the common visualization conventions.

Q: Where is each backbone atom in 3D?
A: The mmCIF table is the protein's shape written out atom by atom. For each backbone N, Cα, C, and carbonyl O, it records an (x, y, z) coordinate triple in Å plus the residue type, chain letter, and residue number.

Q: How mobile is each atom in the crystal?
A: For experimental (PDB) structures, the B-factor (temperature factor) quantifies the positional spread of each atom in the crystal — a combination of thermal vibration and static disorder — in units of Å². High B-factors mark flexible loops or poorly resolved regions; low B-factors mark the rigid, well-ordered core.

Q: How big and how compact is the whole molecule?
A: Three whole-structure scalars: the radius of gyration (RMS distance of Cα from centroid, in Å), the count of Cα–Cα contacts (pairs closer than 8 Å and separated by more than four residues in sequence — i.e. tertiary, not local, contacts), and the bounding-box dimensions. Together they distinguish compact globular folds from extended fibres or disordered chains.

Q: What does the local fold look like, residue by residue?
A: A 3Di character summarizes, for each residue, the relative orientation of the Cα frame of its nearest spatial neighbor. Because it encodes fold topology rather than chemistry, 3Di alignments detect remote structural similarity that sequence alignment misses.

Q: How confident is the AlphaFold model at each residue?
A: For AlphaFold models, the B-factor field carries pLDDT — the model's own estimate of local accuracy on a 0–100 scale. Regions with pLDDT<50 should be treated as essentially unmodeled; they often correspond to intrinsically disordered segments.